Protein AF-A0A938B886-F1 (afdb_monomer_lite)

pLDDT: mean 81.9, std 11.67, range [47.84, 97.0]

Radius of gyration: 69.61 Å; chains: 1; bounding box: 118×37×190 Å

Foldseek 3Di:
DVVVVVVVVVVVVVVVVVLVVVLVVVPVPDDPVVSVCCVVPVVVVVVVCVVPDDDPVNVVVVVVVVVVVVVVVVPDDDPVNVVPDDDPVNVVVVVVVPPPVPDQDPVNVVPDDDPVNCVPDDDPVNCVPDDDPVNVVVVVVVVVVVVVVVVVVVCCVVPVVVVVVVVCCVVPPD

Secondary structure (DSSP, 8-state):
-HHHHHHHHHHHHHHHHHHHHHHHHHTTTS-HHHHHHHHHHHHHHHHHHHHHSPPHHHHHHHHHHHHHHHHHHHTSPPHHHHHTSPPHHHHHHHHHHS-GGGSPPHHHHHTSPPHHHHTTPPPTTTTTTPPPHHHHHHHHHHHHHHHHHHHHHHHIIIIIHHHHHHHHHHHH--

Sequence (174 aa):
MEKERLLSTEYREAIADIVEKILAEKAKQEPIDYIDWYRNTLPGRIIMIEENMVTKDDIAVIKNEIEVIKYRLQGMATKDDIKNMATKDDIENIVAKYNLENMATKDDIRNMATKDDIRNMATKDDIKNMATKDDIEFLKDSINSLKYWLSFAVAIIFFGLPFVIGLVMKLFGK

Structure (mmCIF, N/CA/C/O backbone):
data_AF-A0A938B886-F1
#
_entry.id   AF-A0A938B886-F1
#
loop_
_atom_site.group_PDB
_atom_site.id
_atom_site.type_symbol
_atom_site.label_atom_id
_atom_site.label_alt_id
_atom_site.label_comp_id
_atom_site.label_asym_id
_atom_site.label_entity_id
_atom_site.label_seq_id
_atom_site.pdbx_PDB_ins_code
_atom_site.Cartn_x
_atom_site.Cartn_y
_atom_site.Cartn_z
_atom_site.occupancy
_atom_site.B_iso_or_equiv
_atom_site.auth_seq_id
_atom_site.auth_comp_id
_atom_site.auth_asym_id
_atom_site.auth_atom_id
_atom_site.pdbx_PDB_model_num
ATOM 1 N N . MET A 1 1 ? -38.358 -22.521 41.107 1.00 52.38 1 MET A N 1
ATOM 2 C CA . MET A 1 1 ? -39.457 -21.535 41.163 1.00 52.38 1 MET A CA 1
ATOM 3 C C . MET A 1 1 ? -40.363 -21.748 42.375 1.00 52.38 1 MET A C 1
ATOM 5 O O . MET A 1 1 ? -40.349 -20.883 43.234 1.00 52.38 1 MET A O 1
ATOM 9 N N . GLU A 1 2 ? -41.062 -22.884 42.533 1.00 51.47 2 GLU A N 1
ATOM 10 C CA . GLU A 1 2 ? -41.964 -23.130 43.690 1.00 51.47 2 GLU A CA 1
ATOM 11 C C . GLU A 1 2 ? -41.269 -22.997 45.065 1.00 51.47 2 GLU A C 1
ATOM 13 O O . GLU A 1 2 ? -41.735 -22.270 45.936 1.00 51.47 2 GLU A O 1
ATOM 18 N N . LYS A 1 3 ? -40.104 -23.648 45.244 1.00 51.41 3 LYS A N 1
ATOM 19 C CA . LYS A 1 3 ? -39.358 -23.659 46.520 1.00 51.41 3 LYS A CA 1
ATOM 20 C C . LYS A 1 3 ? -38.798 -22.293 46.929 1.00 51.41 3 LYS A C 1
ATOM 22 O O . LYS A 1 3 ? -38.830 -21.965 48.105 1.00 51.41 3 LYS A O 1
ATOM 27 N N . GLU A 1 4 ? -38.302 -21.494 45.984 1.00 47.84 4 GLU A N 1
ATOM 28 C CA . GLU A 1 4 ? -37.795 -20.140 46.278 1.00 47.84 4 GLU A CA 1
ATOM 29 C C . GLU A 1 4 ? -38.928 -19.168 46.616 1.00 47.84 4 GLU A C 1
ATOM 31 O O . GLU A 1 4 ? -38.759 -18.286 47.456 1.00 47.84 4 GLU A O 1
ATOM 36 N N . ARG A 1 5 ? -40.105 -19.369 46.011 1.00 53.28 5 ARG A N 1
ATOM 37 C CA . ARG A 1 5 ? -41.305 -18.585 46.300 1.00 53.28 5 ARG A CA 1
ATOM 38 C C . ARG A 1 5 ? -41.850 -18.906 47.696 1.00 53.28 5 ARG A C 1
ATOM 40 O O . ARG A 1 5 ? -42.103 -17.973 48.449 1.00 53.28 5 ARG A O 1
ATOM 47 N N . LEU A 1 6 ? -41.901 -20.189 48.070 1.00 52.75 6 LEU A N 1
ATOM 48 C CA . LEU A 1 6 ? -42.261 -20.655 49.420 1.00 52.75 6 LEU A CA 1
ATOM 49 C C . LEU A 1 6 ? -41.314 -20.110 50.500 1.00 52.75 6 LEU A C 1
ATOM 51 O O . LEU A 1 6 ? -41.786 -19.565 51.490 1.00 52.75 6 LEU A O 1
ATOM 55 N N . LEU A 1 7 ? -39.996 -20.149 50.262 1.00 55.91 7 LEU A N 1
ATOM 56 C CA . LEU A 1 7 ? -38.993 -19.556 51.158 1.00 55.91 7 LEU A CA 1
ATOM 57 C C . LEU A 1 7 ? -39.195 -18.045 51.341 1.00 55.91 7 LEU A C 1
ATOM 59 O O . LEU A 1 7 ? -38.989 -17.533 52.434 1.00 55.91 7 LEU A O 1
ATOM 63 N N . SER A 1 8 ? -39.618 -17.320 50.299 1.00 64.12 8 SER A N 1
ATOM 64 C CA . SER A 1 8 ? -39.919 -15.887 50.418 1.00 64.12 8 SER A CA 1
ATOM 65 C C . SER A 1 8 ? -41.189 -15.614 51.229 1.00 64.12 8 SER A C 1
ATOM 67 O O . SER A 1 8 ? -41.238 -14.630 51.963 1.00 64.12 8 SER A O 1
ATOM 69 N N . THR A 1 9 ? -42.198 -16.483 51.125 1.00 71.06 9 THR A N 1
ATOM 70 C CA . THR A 1 9 ? -43.460 -16.362 51.864 1.00 71.06 9 THR A CA 1
ATOM 71 C C . THR A 1 9 ? -43.262 -16.712 53.334 1.00 71.06 9 THR A C 1
ATOM 73 O O . THR A 1 9 ? -43.628 -15.909 54.182 1.00 71.06 9 THR A O 1
ATOM 76 N N . GLU A 1 10 ? -42.577 -17.818 53.638 1.00 75.31 10 GLU A N 1
ATOM 77 C CA . GLU A 1 10 ? -42.198 -18.177 55.012 1.00 75.31 10 GLU A CA 1
ATOM 78 C C . GLU A 1 10 ? -41.336 -17.088 55.660 1.00 75.31 10 GLU A C 1
ATOM 80 O O . GLU A 1 10 ? -41.533 -16.752 56.823 1.00 75.31 10 GLU A O 1
ATOM 85 N N . TYR A 1 11 ? -40.402 -16.484 54.915 1.00 74.44 11 TYR A N 1
ATOM 86 C CA . TYR A 1 11 ? -39.563 -15.411 55.452 1.00 74.44 11 TYR A CA 1
ATOM 87 C C . TYR A 1 11 ? -40.359 -14.121 55.702 1.00 74.44 11 TYR A C 1
ATOM 89 O O . TYR A 1 11 ? -40.135 -13.444 56.704 1.00 74.44 11 TYR A O 1
ATOM 97 N N . ARG A 1 12 ? -41.321 -13.792 54.829 1.00 74.00 12 ARG A N 1
ATOM 98 C CA . ARG A 1 12 ? -42.252 -12.667 55.027 1.00 74.00 12 ARG A CA 1
ATOM 99 C C . ARG A 1 12 ? -43.152 -12.890 56.243 1.00 74.00 12 ARG A C 1
ATOM 101 O O . ARG A 1 12 ? -43.305 -11.974 57.047 1.00 74.00 12 ARG A O 1
ATOM 108 N N . GLU A 1 13 ? -43.695 -14.094 56.407 1.00 82.62 13 GLU A N 1
ATOM 109 C CA . GLU A 1 13 ? -44.513 -14.465 57.567 1.00 82.62 13 GLU A CA 1
ATOM 110 C C . GLU A 1 13 ? -43.694 -14.459 58.864 1.00 82.62 13 GLU A C 1
ATOM 112 O O . GLU A 1 13 ? -44.140 -13.910 59.868 1.00 82.62 13 GLU A O 1
ATOM 117 N N . ALA A 1 14 ? -42.457 -14.964 58.832 1.00 80.06 14 ALA A N 1
ATOM 118 C CA . ALA A 1 14 ? -41.548 -14.924 59.974 1.00 80.06 14 ALA A CA 1
ATOM 119 C C . ALA A 1 14 ? -41.185 -13.487 60.381 1.00 80.06 14 ALA A C 1
ATOM 121 O O . ALA A 1 14 ? -41.139 -13.176 61.570 1.00 80.06 14 ALA A O 1
ATOM 122 N N . ILE A 1 15 ? -40.959 -12.586 59.418 1.00 77.50 15 ILE A N 1
ATOM 123 C CA . ILE A 1 15 ? -40.739 -11.161 59.708 1.00 77.50 15 ILE A CA 1
ATOM 124 C C . ILE A 1 15 ? -41.998 -10.537 60.314 1.00 77.50 15 ILE A C 1
ATOM 126 O O . ILE A 1 15 ? -41.880 -9.801 61.290 1.00 77.50 15 ILE A O 1
ATOM 130 N N . ALA A 1 16 ? -43.183 -10.826 59.773 1.00 79.00 16 ALA A N 1
ATOM 131 C CA . ALA A 1 16 ? -44.440 -10.299 60.300 1.00 79.00 16 ALA A CA 1
ATOM 132 C C . ALA A 1 16 ? -44.679 -10.739 61.756 1.00 79.00 16 ALA A C 1
ATOM 134 O O . ALA A 1 16 ? -44.997 -9.899 62.596 1.00 79.00 16 ALA A O 1
ATOM 135 N N . ASP A 1 17 ? -44.428 -12.012 62.076 1.00 86.44 17 ASP A N 1
ATOM 136 C CA . ASP A 1 17 ? -44.529 -12.561 63.436 1.00 86.44 17 ASP A CA 1
ATOM 137 C C . ASP A 1 17 ? -43.485 -11.953 64.394 1.00 86.44 17 ASP A C 1
ATOM 139 O O . ASP A 1 17 ? -43.801 -11.581 65.525 1.00 86.44 17 ASP A O 1
ATOM 143 N N . ILE A 1 18 ? -42.237 -11.773 63.942 1.00 82.00 18 ILE A N 1
ATOM 144 C CA . ILE A 1 18 ? -41.192 -11.095 64.729 1.00 82.00 18 ILE A CA 1
ATOM 145 C C . ILE A 1 18 ? -41.573 -9.634 64.992 1.00 82.00 18 ILE A C 1
ATOM 147 O O . ILE A 1 18 ? -41.417 -9.153 66.116 1.00 82.00 18 ILE A O 1
ATOM 151 N N . VAL A 1 19 ? -42.086 -8.925 63.983 1.00 80.75 19 VAL A N 1
ATOM 152 C CA . VAL A 1 19 ? -42.552 -7.541 64.125 1.00 80.75 19 VAL A CA 1
ATOM 153 C C . VAL A 1 19 ? -43.716 -7.481 65.109 1.00 80.75 19 VAL A C 1
ATOM 155 O O . VAL A 1 19 ? -43.656 -6.674 66.032 1.00 80.75 19 VAL A O 1
ATOM 158 N N . GLU A 1 20 ? -44.720 -8.355 65.003 1.00 83.38 20 GLU A N 1
ATOM 159 C CA . GLU A 1 20 ? -45.821 -8.411 65.973 1.00 83.38 20 GLU A CA 1
ATOM 160 C C . GLU A 1 20 ? -45.328 -8.652 67.401 1.00 83.38 20 GLU A C 1
ATOM 162 O O . GLU A 1 20 ? -45.738 -7.938 68.318 1.00 83.38 20 GLU A O 1
ATOM 167 N N . LYS A 1 21 ? -44.408 -9.600 67.605 1.00 82.56 21 LYS A N 1
ATOM 168 C CA . LYS A 1 21 ? -43.837 -9.890 68.929 1.00 82.56 21 LYS A CA 1
ATOM 169 C C . LYS A 1 21 ? -43.051 -8.710 69.492 1.00 82.56 21 LYS A C 1
ATOM 171 O O . LYS A 1 21 ? -43.211 -8.382 70.665 1.00 82.56 21 LYS A O 1
ATOM 176 N N . ILE A 1 22 ? -42.243 -8.039 68.671 1.00 78.50 22 ILE A N 1
ATOM 177 C CA . ILE A 1 22 ? -41.499 -6.838 69.080 1.00 78.50 22 ILE A CA 1
ATOM 178 C C . ILE A 1 22 ? -42.466 -5.704 69.438 1.00 78.50 22 ILE A C 1
ATOM 180 O O . ILE A 1 22 ? -42.265 -5.026 70.446 1.00 78.50 22 ILE A O 1
ATOM 184 N N . LEU A 1 23 ? -43.531 -5.512 68.655 1.00 73.44 23 LEU A N 1
ATOM 185 C CA . LEU A 1 23 ? -44.560 -4.509 68.932 1.00 73.44 23 LEU A CA 1
ATOM 186 C C . LEU A 1 23 ? -45.328 -4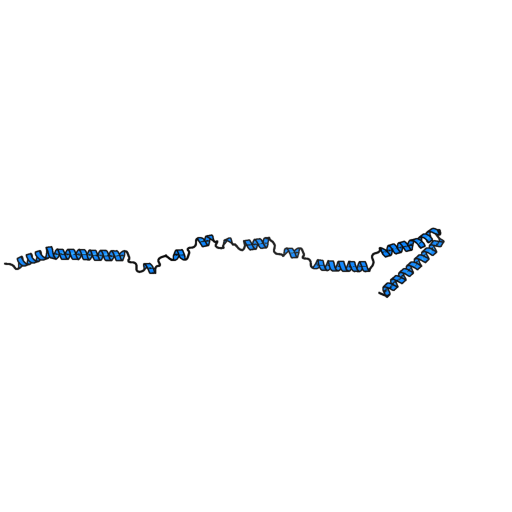.822 70.221 1.00 73.44 23 LEU A C 1
ATOM 188 O O . LEU A 1 23 ? -45.552 -3.922 71.027 1.00 73.44 23 LEU A O 1
ATOM 192 N N . ALA A 1 24 ? -45.678 -6.087 70.459 1.00 75.06 24 ALA A N 1
ATOM 193 C CA . ALA A 1 24 ? -46.363 -6.525 71.673 1.00 75.06 24 ALA A CA 1
ATOM 194 C C . ALA A 1 24 ? -45.490 -6.382 72.932 1.00 75.06 24 ALA A C 1
ATOM 196 O O . ALA A 1 24 ? -45.996 -6.039 74.002 1.00 75.06 24 ALA A O 1
ATOM 197 N N . GLU A 1 25 ? -44.181 -6.617 72.822 1.00 76.38 25 GLU A N 1
ATOM 198 C CA . GLU A 1 25 ? -43.243 -6.472 73.939 1.00 76.38 25 GLU A CA 1
ATOM 199 C C . GLU A 1 25 ? -42.959 -4.995 74.247 1.00 76.38 25 GLU A C 1
ATOM 201 O O . GLU A 1 25 ? -43.004 -4.583 75.409 1.00 76.38 25 GLU A O 1
ATOM 206 N N . LYS A 1 26 ? -42.784 -4.158 73.213 1.00 66.81 26 LYS A N 1
ATOM 207 C CA . LYS A 1 26 ? -42.649 -2.703 73.380 1.00 66.81 26 LYS A CA 1
ATOM 208 C C . LYS A 1 26 ? -43.908 -2.046 73.959 1.00 66.81 26 LYS A C 1
ATOM 210 O O . LYS A 1 26 ? -43.782 -1.042 74.657 1.00 66.81 26 LYS A O 1
ATOM 215 N N . ALA A 1 27 ? -45.097 -2.635 73.769 1.00 65.62 27 ALA A N 1
ATOM 216 C CA . ALA A 1 27 ? -46.379 -2.130 74.308 1.00 65.62 27 ALA A CA 1
ATOM 217 C C . ALA A 1 27 ? -46.479 -2.140 75.814 1.00 65.62 27 ALA A C 1
ATOM 219 O O . ALA A 1 27 ? -47.307 -1.437 76.386 1.00 65.62 27 ALA A O 1
ATOM 220 N N . LYS A 1 28 ? -45.602 -2.903 76.455 1.00 70.50 28 LYS A N 1
ATOM 221 C CA . LYS A 1 28 ? -45.506 -2.980 77.904 1.00 70.50 28 LYS A CA 1
ATOM 222 C C . LYS A 1 28 ? -44.552 -1.924 78.481 1.00 70.50 28 LYS A C 1
ATOM 224 O O . LYS A 1 28 ? -44.571 -1.722 79.690 1.00 70.50 28 LYS A O 1
ATOM 229 N N . GLN A 1 29 ? -43.712 -1.284 77.657 1.00 63.22 29 GLN A N 1
ATOM 230 C CA . GLN A 1 29 ? -42.617 -0.398 78.092 1.00 63.22 29 GLN A CA 1
ATOM 231 C C . GLN A 1 29 ? -42.724 1.051 77.594 1.00 63.22 29 GLN A C 1
ATOM 233 O O . GLN A 1 29 ? -42.173 1.941 78.237 1.00 63.22 29 GLN A O 1
ATOM 238 N N . GLU A 1 30 ? -43.420 1.309 76.487 1.00 58.69 30 GLU A N 1
ATOM 239 C CA . GLU A 1 30 ? -43.495 2.631 75.851 1.00 58.69 30 GLU A CA 1
ATOM 240 C C . GLU A 1 30 ? -44.966 3.095 75.691 1.00 58.69 30 GLU A C 1
ATOM 242 O O . GLU A 1 30 ? -45.865 2.255 75.607 1.00 58.69 30 GLU A O 1
ATOM 247 N N . PRO A 1 31 ? -45.259 4.413 75.687 1.00 61.84 31 PRO A N 1
ATOM 248 C CA . PRO A 1 31 ? -46.625 4.934 75.561 1.00 61.84 31 PRO A CA 1
ATOM 249 C C . PRO A 1 31 ? -47.320 4.454 74.274 1.00 61.84 31 PRO A C 1
ATOM 251 O O . PRO A 1 31 ? -46.696 4.387 73.216 1.00 61.84 31 PRO A O 1
ATOM 254 N N . ILE A 1 32 ? -48.626 4.159 74.375 1.00 59.94 32 ILE A N 1
ATOM 255 C CA . ILE A 1 32 ? -49.484 3.532 73.340 1.00 59.94 32 ILE A CA 1
ATOM 256 C C . ILE A 1 32 ? -49.297 4.144 71.933 1.00 59.94 32 ILE A C 1
ATOM 258 O O . ILE A 1 32 ? -49.255 3.405 70.948 1.00 59.94 32 ILE A O 1
ATOM 262 N N . ASP A 1 33 ? -49.083 5.461 71.839 1.00 67.88 33 ASP A N 1
ATOM 263 C CA . ASP A 1 33 ? -48.856 6.189 70.579 1.00 67.88 33 ASP A CA 1
ATOM 264 C C . ASP A 1 33 ? -47.664 5.675 69.753 1.00 67.88 33 ASP A C 1
ATOM 266 O O . ASP A 1 33 ? -47.707 5.675 68.522 1.00 67.88 33 ASP A O 1
ATOM 270 N N . TYR A 1 34 ? -46.588 5.211 70.396 1.00 65.25 34 TYR A N 1
ATOM 271 C CA . TYR A 1 34 ? -45.378 4.793 69.681 1.00 65.25 34 TYR A CA 1
ATOM 272 C C . TYR A 1 34 ? -45.587 3.483 68.906 1.00 65.25 34 TYR A C 1
ATOM 274 O O . TYR A 1 34 ? -44.949 3.230 67.885 1.00 65.25 34 TYR A O 1
ATOM 282 N N . ILE A 1 35 ? -46.529 2.656 69.349 1.00 70.19 35 ILE A N 1
ATOM 283 C CA . ILE A 1 35 ? -46.771 1.319 68.792 1.00 70.19 35 ILE A CA 1
ATOM 284 C C . ILE A 1 35 ? -47.830 1.352 67.724 1.00 70.19 35 ILE A C 1
ATOM 286 O O . ILE A 1 35 ? -47.677 0.670 66.712 1.00 70.19 35 ILE A O 1
ATOM 290 N N . ASP A 1 36 ? -48.836 2.202 67.897 1.00 77.75 36 ASP A N 1
ATOM 291 C CA . ASP A 1 36 ? -49.730 2.542 66.802 1.00 77.75 36 ASP A CA 1
ATOM 292 C C . ASP A 1 36 ? -48.966 3.232 65.665 1.00 77.75 36 ASP A C 1
ATOM 294 O O . ASP A 1 36 ? -49.228 2.934 64.500 1.00 77.75 36 ASP A O 1
ATOM 298 N N . TRP A 1 37 ? -47.941 4.047 65.957 1.00 80.00 37 TRP A N 1
ATOM 299 C CA . TRP A 1 37 ? -47.069 4.583 64.909 1.00 80.00 37 TRP A CA 1
ATOM 300 C C . TRP A 1 37 ? -46.361 3.477 64.122 1.00 80.00 37 TRP A C 1
ATOM 302 O O . TRP A 1 37 ? -46.431 3.473 62.892 1.00 80.00 37 TRP A O 1
ATOM 312 N N . TYR A 1 38 ? -45.717 2.514 64.786 1.00 77.12 38 TYR A N 1
ATOM 313 C CA . TYR A 1 38 ? -45.055 1.416 64.079 1.00 77.12 38 TYR A CA 1
ATOM 314 C C . TYR A 1 38 ? -46.044 0.519 63.327 1.00 77.12 38 TYR A C 1
ATOM 316 O O . TYR A 1 38 ? -45.787 0.191 62.170 1.00 77.12 38 TYR A O 1
ATOM 324 N N . ARG A 1 39 ? -47.177 0.163 63.944 1.00 79.31 39 ARG A N 1
ATOM 325 C CA . ARG A 1 39 ? -48.226 -0.665 63.331 1.00 79.31 39 ARG A CA 1
ATOM 326 C C . ARG A 1 39 ? -48.780 -0.025 62.057 1.00 79.31 39 ARG A C 1
ATOM 328 O O . ARG A 1 39 ? -48.979 -0.724 61.069 1.00 79.31 39 ARG A O 1
ATOM 335 N N . ASN A 1 40 ? -48.974 1.293 62.060 1.00 82.88 40 ASN A N 1
ATOM 336 C CA . ASN A 1 40 ? -49.595 2.007 60.943 1.00 82.88 40 ASN A CA 1
ATOM 337 C C . ASN A 1 40 ? -48.578 2.534 59.912 1.00 82.88 40 ASN A C 1
ATOM 339 O O . ASN A 1 40 ? -48.915 2.677 58.740 1.00 82.88 40 ASN A O 1
ATOM 343 N N . THR A 1 41 ? -47.330 2.804 60.314 1.00 84.38 41 THR A N 1
ATOM 344 C CA . THR A 1 41 ? -46.325 3.469 59.458 1.00 84.38 41 THR A CA 1
ATOM 345 C C . THR A 1 41 ? -45.290 2.506 58.873 1.00 84.38 41 THR A C 1
ATOM 347 O O . THR A 1 41 ? -44.865 2.697 57.732 1.00 84.38 41 THR A O 1
ATOM 350 N N . LEU A 1 42 ? -44.861 1.466 59.606 1.00 81.81 42 LEU A N 1
ATOM 351 C CA . LEU A 1 42 ? -43.856 0.517 59.096 1.00 81.81 42 LEU A CA 1
ATOM 352 C C . LEU A 1 42 ? -44.292 -0.205 57.820 1.00 81.81 42 LEU A C 1
ATOM 354 O O . LEU A 1 42 ? -43.462 -0.273 56.915 1.00 81.81 42 LEU A O 1
ATOM 358 N N . PRO A 1 43 ? -45.537 -0.708 57.690 1.00 85.81 43 PRO A N 1
ATOM 359 C CA . PRO A 1 43 ? -45.937 -1.434 56.488 1.00 85.81 43 PRO A CA 1
ATOM 360 C C . PRO A 1 43 ? -45.796 -0.576 55.228 1.00 85.81 43 PRO A C 1
ATOM 362 O O . PRO A 1 43 ? -45.238 -1.031 54.235 1.00 85.81 43 PRO A O 1
ATOM 365 N N . GLY A 1 44 ? -46.191 0.701 55.296 1.00 86.56 44 GLY A N 1
ATOM 366 C CA . GLY A 1 44 ? -46.030 1.641 54.184 1.00 86.56 44 GLY A CA 1
ATOM 367 C C . GLY A 1 44 ? -44.564 1.914 53.837 1.00 86.56 44 GLY A C 1
ATOM 368 O O . GLY A 1 44 ? -44.209 1.987 52.663 1.00 86.56 44 GLY A O 1
ATOM 369 N N . ARG A 1 45 ? -43.679 2.008 54.841 1.00 88.62 45 ARG A N 1
ATOM 370 C CA . ARG A 1 45 ? -42.231 2.163 54.604 1.00 88.62 45 ARG A CA 1
ATOM 371 C C . ARG A 1 45 ? -41.601 0.897 54.021 1.00 88.62 45 ARG A C 1
ATOM 373 O O . ARG A 1 45 ? -40.715 1.021 53.186 1.00 88.62 45 ARG A O 1
ATOM 380 N N . ILE A 1 46 ? -42.054 -0.289 54.430 1.00 85.94 46 ILE A N 1
ATOM 381 C CA . ILE A 1 46 ? -41.592 -1.572 53.884 1.00 85.94 46 ILE A CA 1
ATOM 382 C C . ILE A 1 46 ? -42.031 -1.713 52.427 1.00 85.94 46 ILE A C 1
ATOM 384 O O . ILE A 1 46 ? -41.194 -2.029 51.594 1.00 85.94 46 ILE A O 1
ATOM 388 N N . ILE A 1 47 ? -43.287 -1.393 52.099 1.00 88.44 47 ILE A N 1
ATOM 389 C CA . ILE A 1 47 ? -43.783 -1.404 50.713 1.00 88.44 47 ILE A CA 1
ATOM 390 C C . ILE A 1 47 ? -42.969 -0.442 49.845 1.00 88.44 47 ILE A C 1
ATOM 392 O O . ILE A 1 47 ? -42.458 -0.850 48.809 1.00 88.44 47 ILE A O 1
ATOM 396 N N . MET A 1 48 ? -42.742 0.795 50.306 1.00 89.44 48 MET A N 1
ATOM 397 C CA . MET A 1 48 ? -41.892 1.741 49.572 1.00 89.44 48 MET A CA 1
ATOM 398 C C . MET A 1 48 ? -40.461 1.225 49.371 1.00 89.44 48 MET A C 1
ATOM 400 O O . MET A 1 48 ? -39.833 1.551 48.368 1.00 89.44 48 MET A O 1
ATOM 404 N N . ILE A 1 49 ? -39.916 0.446 50.307 1.00 89.06 49 ILE A N 1
ATOM 405 C CA . ILE A 1 49 ? -38.597 -0.173 50.142 1.00 89.06 49 ILE A CA 1
ATOM 406 C C . ILE A 1 49 ? -38.668 -1.326 49.136 1.00 89.06 49 ILE A C 1
ATOM 408 O O . ILE A 1 49 ? -37.817 -1.386 48.257 1.00 89.06 49 ILE A O 1
ATOM 412 N N . GLU A 1 50 ? -39.671 -2.203 49.226 1.00 87.81 50 GLU A N 1
ATOM 413 C CA . GLU A 1 50 ? -39.862 -3.331 48.303 1.00 87.81 50 GLU A CA 1
ATOM 414 C C . GLU A 1 50 ? -40.077 -2.868 46.854 1.00 87.81 50 GLU A C 1
ATOM 416 O O . GLU A 1 50 ? -39.554 -3.490 45.935 1.00 87.81 50 GLU A O 1
ATOM 421 N N . GLU A 1 51 ? -40.790 -1.760 46.645 1.00 90.12 51 GLU A N 1
ATOM 422 C CA . GLU A 1 51 ? -41.057 -1.197 45.315 1.00 90.12 51 GLU A CA 1
ATOM 423 C C . GLU A 1 51 ? -39.835 -0.513 44.685 1.00 90.12 51 GLU A C 1
ATOM 425 O O . GLU A 1 51 ? -39.732 -0.450 43.463 1.00 90.12 51 GLU A O 1
ATOM 430 N N . ASN A 1 52 ? -38.908 0.001 45.500 1.00 91.12 52 ASN A N 1
ATOM 431 C CA . ASN A 1 52 ? -37.748 0.763 45.021 1.00 91.12 52 ASN A CA 1
ATOM 432 C C . ASN A 1 52 ? -36.419 0.005 45.132 1.00 91.12 52 ASN A C 1
ATOM 434 O O . ASN A 1 52 ? -35.382 0.505 44.688 1.00 91.12 52 ASN A O 1
ATOM 438 N N . MET A 1 53 ? -36.407 -1.174 45.755 1.00 89.31 53 MET A N 1
ATOM 439 C CA . MET A 1 53 ? -35.198 -1.979 45.862 1.00 89.31 53 MET A CA 1
ATOM 440 C C . MET A 1 53 ? -34.910 -2.722 44.560 1.00 89.31 53 MET A C 1
ATOM 442 O O . MET A 1 53 ? -35.799 -3.247 43.898 1.00 89.31 53 MET A O 1
ATOM 446 N N . VAL A 1 54 ? -33.625 -2.827 44.231 1.00 92.50 54 VAL A N 1
ATOM 447 C CA . VAL A 1 54 ? -33.155 -3.663 43.125 1.00 92.50 54 VAL A CA 1
ATOM 448 C C . VAL A 1 54 ? -33.353 -5.133 43.489 1.00 92.50 54 VAL A C 1
ATOM 450 O O . VAL A 1 54 ? -32.967 -5.576 44.578 1.00 92.50 54 VAL A O 1
ATOM 453 N N . THR A 1 55 ? -33.931 -5.904 42.573 1.00 92.00 55 THR A N 1
ATOM 454 C CA . THR A 1 55 ? -34.182 -7.331 42.772 1.00 92.00 55 THR A CA 1
ATOM 455 C C . THR A 1 55 ? -32.975 -8.181 42.371 1.00 92.00 55 THR A C 1
ATOM 457 O O . THR A 1 55 ? -32.026 -7.736 41.721 1.00 92.00 55 THR A O 1
ATOM 460 N N . LYS A 1 56 ? -33.001 -9.463 42.749 1.00 90.94 56 LYS A N 1
ATOM 461 C CA . LYS A 1 56 ? -31.990 -10.427 42.293 1.00 90.94 56 LYS A CA 1
ATOM 462 C C . LYS A 1 56 ? -32.016 -10.612 40.771 1.00 90.94 56 LYS A C 1
ATOM 464 O O . LYS A 1 56 ? -30.956 -10.844 40.191 1.00 90.94 56 LYS A O 1
ATOM 469 N N . ASP A 1 57 ? -33.186 -10.478 40.153 1.00 91.25 57 ASP A N 1
ATOM 470 C CA . ASP A 1 57 ? -33.366 -10.636 38.710 1.00 91.25 57 ASP A CA 1
ATOM 471 C C . ASP A 1 57 ? -32.749 -9.456 37.951 1.00 91.25 57 ASP A C 1
ATOM 473 O O . ASP A 1 57 ? -32.006 -9.670 36.994 1.00 91.25 57 ASP A O 1
ATOM 477 N N . ASP A 1 58 ? -32.929 -8.227 38.447 1.00 92.75 58 ASP A N 1
ATOM 478 C CA . ASP A 1 58 ? -32.274 -7.033 37.891 1.00 92.75 58 ASP A CA 1
ATOM 479 C C . ASP A 1 58 ? -30.744 -7.179 37.909 1.00 92.75 58 ASP A C 1
ATOM 481 O O . ASP A 1 58 ? -30.054 -6.913 36.923 1.00 92.75 58 ASP A O 1
ATOM 485 N N . ILE A 1 59 ? -30.196 -7.686 39.019 1.00 95.31 59 ILE A N 1
ATOM 486 C CA . ILE A 1 59 ? -28.758 -7.959 39.148 1.00 95.31 59 ILE A CA 1
ATOM 487 C C . ILE A 1 59 ? -28.312 -9.051 38.164 1.00 95.31 59 ILE A C 1
ATOM 489 O O . ILE A 1 59 ? -27.202 -8.976 37.631 1.00 95.31 59 ILE A O 1
ATOM 493 N N . ALA A 1 60 ? -29.135 -10.075 37.925 1.00 95.50 60 ALA A N 1
ATOM 494 C CA . ALA A 1 60 ? -28.823 -11.141 36.976 1.00 95.50 60 ALA A CA 1
ATOM 495 C C . ALA A 1 60 ? -28.769 -10.621 35.530 1.00 95.50 60 ALA A C 1
ATOM 497 O O . ALA A 1 60 ? -27.835 -10.964 34.800 1.00 95.50 60 ALA A O 1
ATOM 498 N N . VAL A 1 61 ? -29.704 -9.746 35.144 1.00 96.50 61 VAL A N 1
ATOM 499 C CA . VAL A 1 61 ? -29.703 -9.076 33.833 1.00 96.50 61 VAL A CA 1
ATOM 500 C C . VAL A 1 61 ? -28.435 -8.243 33.657 1.00 96.50 61 VAL A C 1
ATOM 502 O O . VAL A 1 61 ? -27.708 -8.444 32.685 1.00 96.50 61 VAL A O 1
ATOM 505 N N . ILE A 1 62 ? -28.099 -7.397 34.636 1.00 96.25 62 ILE A N 1
ATOM 506 C CA . ILE A 1 62 ? -26.897 -6.549 34.587 1.00 96.25 62 ILE A CA 1
ATOM 507 C C . ILE A 1 62 ? -25.623 -7.394 34.447 1.00 96.25 62 ILE A C 1
ATOM 509 O O . ILE A 1 62 ? -24.736 -7.065 33.660 1.00 96.25 62 ILE A O 1
ATOM 513 N N . LYS A 1 63 ? -25.514 -8.508 35.182 1.00 96.56 63 LYS A N 1
ATOM 514 C CA . LYS A 1 63 ? -24.361 -9.416 35.067 1.00 96.56 63 LYS A CA 1
ATOM 515 C C . LYS A 1 63 ? -24.222 -9.996 33.662 1.00 96.56 63 LYS A C 1
ATOM 517 O O . LYS A 1 63 ? -23.111 -10.022 33.137 1.00 96.56 63 LYS A O 1
ATOM 522 N N . ASN A 1 64 ? -25.329 -10.426 33.062 1.00 95.69 64 ASN A N 1
ATOM 523 C CA . ASN A 1 64 ? -25.328 -10.960 31.705 1.00 95.69 64 ASN A CA 1
ATOM 524 C C . ASN A 1 64 ? -24.924 -9.884 30.682 1.00 95.69 64 ASN A C 1
ATOM 526 O O . ASN A 1 64 ? -24.075 -10.122 29.827 1.00 95.69 64 ASN A O 1
ATOM 530 N N . GLU A 1 65 ? -25.450 -8.663 30.806 1.00 96.56 65 GLU A N 1
ATOM 531 C CA . GLU A 1 65 ? -25.058 -7.543 29.942 1.00 96.56 65 GLU A CA 1
ATOM 532 C C . GLU A 1 65 ? -23.565 -7.207 30.061 1.00 96.56 65 GLU A C 1
ATOM 534 O O . GLU A 1 65 ? -22.892 -7.015 29.045 1.00 96.56 65 GLU A O 1
ATOM 539 N N . ILE A 1 66 ? -23.017 -7.205 31.281 1.00 97.00 66 ILE A N 1
ATOM 540 C CA . ILE A 1 66 ? -21.579 -7.022 31.525 1.00 97.00 66 ILE A CA 1
ATOM 541 C C . ILE A 1 66 ? -20.762 -8.121 30.835 1.00 97.00 66 ILE A C 1
ATOM 543 O O . ILE A 1 66 ? -19.720 -7.836 30.242 1.00 97.00 66 ILE A O 1
ATOM 547 N N . GLU A 1 67 ? -21.220 -9.369 30.886 1.00 95.94 67 GLU A N 1
ATOM 548 C CA . GLU A 1 67 ? -20.538 -10.496 30.251 1.00 95.94 67 GLU A CA 1
ATOM 549 C C . GLU A 1 67 ? -20.561 -10.389 28.719 1.00 95.94 67 GLU A C 1
ATOM 551 O O . GLU A 1 67 ? -19.523 -10.547 28.070 1.00 95.94 67 GLU A O 1
ATOM 556 N N . VAL A 1 68 ? -21.697 -9.990 28.140 1.00 94.69 68 VAL A N 1
ATOM 557 C CA . VAL A 1 68 ? -21.816 -9.690 26.705 1.00 94.69 68 VAL A CA 1
ATOM 558 C C . VAL A 1 68 ? -20.890 -8.541 26.294 1.00 94.69 68 VAL A C 1
ATOM 560 O O . VAL A 1 68 ? -20.217 -8.632 25.265 1.00 94.69 68 VAL A O 1
ATOM 563 N N . ILE A 1 69 ? -20.812 -7.464 27.082 1.00 95.88 69 ILE A N 1
ATOM 564 C CA . ILE A 1 69 ? -19.896 -6.342 26.821 1.00 95.88 69 ILE A CA 1
ATOM 565 C C . ILE A 1 69 ? -18.446 -6.823 26.861 1.00 95.88 69 ILE A C 1
ATOM 567 O O . ILE A 1 69 ? -17.671 -6.514 25.957 1.00 95.88 69 ILE A O 1
ATOM 571 N N . LYS A 1 70 ? -18.081 -7.626 27.864 1.00 95.12 70 LYS A N 1
ATOM 572 C CA . LYS A 1 70 ? -16.735 -8.191 27.993 1.00 95.12 70 LYS A CA 1
ATOM 573 C C . LYS A 1 70 ? -16.361 -9.035 26.775 1.00 95.12 70 LYS A C 1
ATOM 575 O O . LYS A 1 70 ? -15.254 -8.890 26.265 1.00 95.12 70 LYS A O 1
ATOM 580 N N . TYR A 1 71 ? -17.287 -9.855 26.279 1.00 93.00 71 TYR A N 1
ATOM 581 C CA . TYR A 1 71 ? -17.088 -10.636 25.060 1.00 93.00 71 TYR A CA 1
ATOM 582 C C . TYR A 1 71 ? -16.894 -9.743 23.825 1.00 93.00 71 TYR A C 1
ATOM 584 O O . TYR A 1 71 ? -15.963 -9.945 23.051 1.00 93.00 71 TYR A O 1
ATOM 592 N N . ARG A 1 72 ? -17.714 -8.695 23.661 1.00 93.00 72 ARG A N 1
ATOM 593 C CA . ARG A 1 72 ? -17.576 -7.737 22.547 1.00 93.00 72 ARG A CA 1
ATOM 594 C C . ARG A 1 72 ? -16.235 -7.003 22.566 1.00 93.00 72 ARG A C 1
ATOM 596 O O . ARG A 1 72 ? -15.639 -6.804 21.512 1.00 93.00 72 ARG A O 1
ATOM 603 N N . LEU A 1 73 ? -15.746 -6.631 23.749 1.00 92.56 73 LEU A N 1
ATOM 604 C CA . LEU A 1 73 ? -14.459 -5.950 23.908 1.00 92.56 73 LEU A CA 1
ATOM 605 C C . LEU A 1 73 ? -13.262 -6.846 23.553 1.00 92.56 73 LEU A C 1
ATOM 607 O O . LEU A 1 73 ? -12.255 -6.329 23.081 1.00 92.56 73 LEU A O 1
ATOM 611 N N . GLN A 1 74 ? -13.361 -8.169 23.725 1.00 88.25 74 GLN A N 1
ATOM 612 C CA . GLN A 1 74 ? -12.292 -9.104 23.335 1.00 88.25 74 GLN A CA 1
ATOM 613 C C . GLN A 1 74 ? -12.057 -9.156 21.819 1.00 88.25 74 GLN A C 1
ATOM 615 O O . GLN A 1 74 ? -10.957 -9.488 21.393 1.00 88.25 74 GLN A O 1
ATOM 620 N N . GLY A 1 75 ? -13.072 -8.839 21.010 1.00 86.44 75 GLY A N 1
ATOM 621 C CA . GLY A 1 75 ? -12.961 -8.803 19.549 1.00 86.44 75 GLY A CA 1
ATOM 622 C C . GLY A 1 75 ? -12.474 -7.467 18.985 1.00 86.44 75 GLY A C 1
ATOM 623 O O . GLY A 1 75 ? -12.387 -7.322 17.767 1.00 86.44 75 GLY A O 1
ATOM 624 N N . MET A 1 76 ? -12.206 -6.470 19.832 1.00 91.12 76 MET A N 1
ATOM 625 C CA . MET A 1 76 ? -11.711 -5.176 19.374 1.00 91.12 76 MET A CA 1
ATOM 626 C C . MET A 1 76 ? -10.213 -5.237 19.093 1.00 91.12 76 MET A C 1
ATOM 628 O O . MET A 1 76 ? -9.447 -5.789 19.880 1.00 91.12 76 MET A O 1
ATOM 632 N N . ALA A 1 77 ? -9.801 -4.608 17.993 1.00 85.81 77 ALA A N 1
ATOM 633 C CA . ALA A 1 77 ? -8.392 -4.449 17.668 1.00 85.81 77 ALA A CA 1
ATOM 634 C C . ALA A 1 77 ? -7.661 -3.694 18.788 1.00 85.81 77 ALA A C 1
ATOM 636 O O . ALA A 1 77 ? -8.122 -2.664 19.292 1.00 85.81 77 ALA A O 1
ATOM 637 N N . THR A 1 78 ? -6.505 -4.218 19.164 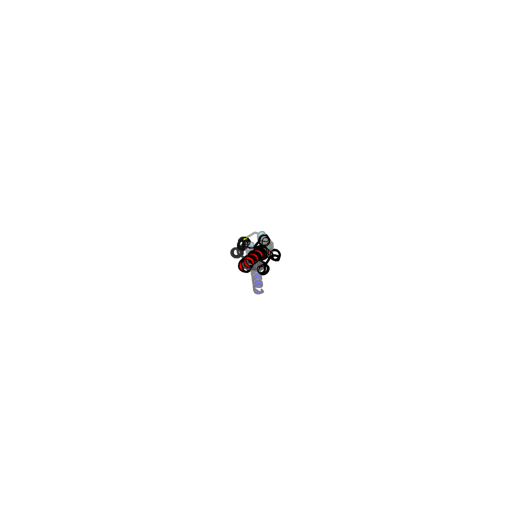1.00 87.44 78 THR A N 1
ATOM 638 C CA . THR A 1 78 ? -5.605 -3.633 20.150 1.00 87.44 78 THR A CA 1
ATOM 639 C C . THR A 1 78 ? -4.646 -2.643 19.492 1.00 87.44 78 THR A C 1
ATOM 641 O O . THR A 1 78 ? -4.517 -2.561 18.270 1.00 87.44 78 THR A O 1
ATOM 644 N N . LYS A 1 79 ? -3.921 -1.876 20.313 1.00 85.12 79 LYS A N 1
ATOM 645 C CA . LYS A 1 79 ? -2.859 -0.993 19.809 1.00 85.12 79 LYS A CA 1
ATOM 646 C C . LYS A 1 79 ? -1.759 -1.765 19.071 1.00 85.12 79 LYS A C 1
ATOM 648 O O . LYS A 1 79 ? -1.192 -1.225 18.125 1.00 85.12 79 LYS A O 1
ATOM 653 N N . ASP A 1 80 ? -1.480 -2.999 19.483 1.00 84.25 80 ASP A N 1
ATOM 654 C CA . ASP A 1 80 ? -0.468 -3.842 18.845 1.00 84.25 80 ASP A CA 1
ATOM 655 C C . ASP A 1 80 ? -0.935 -4.350 17.474 1.00 84.25 80 ASP A C 1
ATOM 657 O O . ASP A 1 80 ? -0.133 -4.388 16.541 1.00 84.25 80 ASP A O 1
ATOM 661 N N . ASP A 1 81 ? -2.233 -4.634 17.309 1.00 84.88 81 ASP A N 1
ATOM 662 C CA . ASP A 1 81 ? -2.812 -4.992 16.005 1.00 84.88 81 ASP A CA 1
ATOM 663 C C . ASP A 1 81 ? -2.654 -3.849 14.992 1.00 84.88 81 ASP A C 1
ATOM 665 O O . ASP A 1 81 ? -2.275 -4.072 13.845 1.00 84.88 81 ASP A O 1
ATOM 669 N N . ILE A 1 82 ? -2.867 -2.605 15.437 1.00 85.56 82 ILE A N 1
ATOM 670 C CA . ILE A 1 82 ? -2.715 -1.401 14.605 1.00 85.56 82 ILE A CA 1
ATOM 671 C C . ILE A 1 82 ? -1.244 -1.151 14.248 1.00 85.56 82 ILE A C 1
ATOM 673 O O . ILE A 1 82 ? -0.948 -0.708 13.141 1.00 85.56 82 ILE A O 1
ATOM 677 N N . LYS A 1 83 ? -0.307 -1.454 15.155 1.00 80.44 83 LYS A N 1
ATOM 678 C CA . LYS A 1 83 ? 1.132 -1.237 14.937 1.00 80.44 83 LYS A CA 1
ATOM 679 C C . LYS A 1 83 ? 1.693 -2.058 13.771 1.00 80.44 83 LYS A C 1
ATOM 681 O O . LYS A 1 83 ? 2.662 -1.636 13.151 1.00 80.44 83 LYS A O 1
ATOM 686 N N . ASN A 1 84 ? 1.091 -3.212 13.484 1.00 76.44 84 ASN A N 1
ATOM 687 C CA . ASN A 1 84 ? 1.505 -4.097 12.394 1.00 76.44 84 ASN A CA 1
ATOM 688 C C . ASN A 1 84 ? 0.772 -3.819 11.071 1.00 76.44 84 ASN A C 1
ATOM 690 O O . ASN A 1 84 ? 1.026 -4.501 10.078 1.00 76.44 84 ASN A O 1
ATOM 694 N N . MET A 1 85 ? -0.151 -2.854 11.037 1.00 84.25 85 MET A N 1
ATOM 695 C CA . MET A 1 85 ? -0.796 -2.443 9.793 1.00 84.25 85 MET A CA 1
ATOM 696 C C . MET A 1 85 ? 0.148 -1.564 8.975 1.00 84.25 85 MET A C 1
ATOM 698 O O . MET A 1 85 ? 0.876 -0.741 9.527 1.00 84.25 85 MET A O 1
ATOM 702 N N . ALA A 1 86 ? 0.095 -1.723 7.650 1.00 78.81 86 ALA A N 1
ATOM 703 C CA . ALA A 1 86 ? 0.830 -0.863 6.733 1.00 78.81 86 ALA A CA 1
ATOM 704 C C . ALA A 1 86 ? 0.470 0.603 6.994 1.00 78.81 86 ALA A C 1
ATOM 706 O O . ALA A 1 86 ? -0.703 0.990 7.020 1.00 78.81 86 ALA A O 1
ATOM 707 N N . THR A 1 87 ? 1.501 1.404 7.205 1.00 81.38 87 THR A N 1
ATOM 708 C CA . THR A 1 87 ? 1.389 2.826 7.483 1.00 81.38 87 THR A CA 1
ATOM 709 C C . THR A 1 87 ? 1.414 3.628 6.188 1.00 81.38 87 THR A C 1
ATOM 711 O O . THR A 1 87 ? 1.721 3.125 5.104 1.00 81.38 87 THR A O 1
ATOM 714 N N . LYS A 1 88 ? 1.094 4.917 6.295 1.00 79.81 88 LYS A N 1
ATOM 715 C CA . LYS A 1 88 ? 1.238 5.847 5.174 1.00 79.81 88 LYS A CA 1
ATOM 716 C C . LYS A 1 88 ? 2.684 5.874 4.651 1.00 79.81 88 LYS A C 1
ATOM 718 O O . LYS A 1 88 ? 2.883 5.883 3.440 1.00 79.81 88 LYS A O 1
ATOM 723 N N . ASP A 1 89 ? 3.660 5.792 5.551 1.00 78.12 89 ASP A N 1
ATOM 724 C CA . ASP A 1 89 ? 5.087 5.797 5.220 1.00 78.12 89 ASP A CA 1
ATOM 725 C C . ASP A 1 89 ? 5.486 4.550 4.411 1.00 78.12 89 ASP A C 1
ATOM 727 O O . ASP A 1 89 ? 6.300 4.633 3.491 1.00 78.12 89 ASP A O 1
ATOM 731 N N . ASP A 1 90 ? 4.869 3.394 4.682 1.00 80.50 90 ASP A N 1
ATOM 732 C CA . ASP A 1 90 ? 5.093 2.172 3.896 1.00 80.50 90 ASP A CA 1
ATOM 733 C C . ASP A 1 90 ? 4.618 2.332 2.442 1.00 80.50 90 ASP A C 1
ATOM 735 O O . ASP A 1 90 ? 5.272 1.857 1.512 1.00 80.50 90 ASP A O 1
ATOM 739 N N . ILE A 1 91 ? 3.509 3.047 2.225 1.00 77.00 91 ILE A N 1
ATOM 740 C CA . ILE A 1 91 ? 2.985 3.353 0.885 1.00 77.00 91 ILE A CA 1
ATOM 741 C C . ILE A 1 91 ? 3.907 4.341 0.162 1.00 77.00 91 ILE A C 1
ATOM 743 O O . ILE A 1 91 ? 4.229 4.135 -1.011 1.00 77.00 91 ILE A O 1
ATOM 747 N N . GLU A 1 92 ? 4.364 5.388 0.851 1.00 74.81 92 GLU A N 1
ATOM 748 C CA . GLU A 1 92 ? 5.299 6.373 0.293 1.00 74.81 92 GLU A CA 1
ATOM 749 C C . GLU A 1 92 ? 6.627 5.711 -0.116 1.00 74.81 92 GLU A C 1
ATOM 751 O O . GLU A 1 92 ? 7.137 5.962 -1.210 1.00 74.81 92 GLU A O 1
ATOM 756 N N . ASN A 1 93 ? 7.126 4.764 0.684 1.00 72.94 93 ASN A N 1
ATOM 757 C CA . ASN A 1 93 ? 8.317 3.979 0.356 1.00 72.94 93 ASN A CA 1
ATOM 758 C C . ASN A 1 93 ? 8.135 3.071 -0.871 1.00 72.94 93 ASN A C 1
ATOM 760 O O . ASN A 1 93 ? 9.080 2.893 -1.640 1.00 72.94 93 ASN A O 1
ATOM 764 N N . ILE A 1 94 ? 6.948 2.496 -1.097 1.00 72.56 94 ILE A N 1
ATOM 765 C CA . ILE A 1 94 ? 6.671 1.707 -2.313 1.00 72.56 94 ILE A CA 1
ATOM 766 C C . ILE A 1 94 ? 6.725 2.598 -3.558 1.00 72.56 94 ILE A C 1
ATOM 768 O O . ILE A 1 94 ? 7.323 2.204 -4.563 1.00 72.56 94 ILE A O 1
ATOM 772 N N . VAL A 1 95 ? 6.140 3.797 -3.486 1.00 62.09 95 VAL A N 1
ATOM 773 C CA . VAL A 1 95 ? 6.148 4.769 -4.590 1.00 62.09 95 VAL A CA 1
ATOM 774 C C . VAL A 1 95 ? 7.568 5.255 -4.880 1.00 62.09 95 VAL A C 1
ATOM 776 O O . VAL A 1 95 ? 7.943 5.350 -6.043 1.00 62.09 95 VAL A O 1
ATOM 779 N N . ALA A 1 96 ? 8.379 5.486 -3.846 1.00 61.16 96 ALA A N 1
ATOM 780 C CA . ALA A 1 96 ? 9.778 5.869 -4.014 1.00 61.16 96 ALA A CA 1
ATOM 781 C C . ALA A 1 96 ? 10.650 4.720 -4.559 1.00 61.16 96 ALA A C 1
ATOM 783 O O . ALA A 1 96 ? 11.515 4.943 -5.398 1.00 61.16 96 ALA A O 1
ATOM 784 N N . LYS A 1 97 ? 10.427 3.471 -4.118 1.00 58.62 97 LYS A N 1
ATOM 785 C CA . LYS A 1 97 ? 11.228 2.308 -4.546 1.00 58.62 97 LYS A CA 1
ATOM 786 C C . LYS A 1 97 ? 10.958 1.900 -5.993 1.00 58.62 97 LYS A C 1
ATOM 788 O O . LYS A 1 97 ? 11.867 1.415 -6.670 1.00 58.62 97 LYS A O 1
ATOM 793 N N . TYR A 1 98 ? 9.738 2.109 -6.487 1.00 58.09 98 TYR A N 1
ATOM 794 C CA . TYR A 1 98 ? 9.479 2.123 -7.924 1.00 58.09 98 TYR A CA 1
ATOM 795 C C . TYR A 1 98 ? 10.014 3.435 -8.499 1.00 58.09 98 TYR A C 1
ATOM 797 O O . TYR A 1 98 ? 9.257 4.348 -8.804 1.00 58.09 98 TYR A O 1
ATOM 805 N N . ASN A 1 99 ? 11.342 3.506 -8.632 1.00 57.25 99 ASN A N 1
ATOM 806 C CA . ASN A 1 99 ? 12.078 4.551 -9.333 1.00 57.25 99 ASN A CA 1
ATOM 807 C C . ASN A 1 99 ? 11.522 4.727 -10.757 1.00 57.25 99 ASN A C 1
ATOM 809 O O . ASN A 1 99 ? 12.041 4.168 -11.725 1.00 57.25 99 ASN A O 1
ATOM 813 N N . LEU A 1 100 ? 10.475 5.543 -10.881 1.00 60.09 100 LEU A N 1
ATOM 814 C CA . LEU A 1 100 ? 9.979 6.093 -12.140 1.00 60.09 100 LEU A CA 1
ATOM 815 C C . LEU A 1 100 ? 11.064 6.928 -12.838 1.00 60.09 100 LEU A C 1
ATOM 817 O O . LEU A 1 100 ? 10.967 7.169 -14.034 1.00 60.09 100 LEU A O 1
ATOM 821 N N . GLU A 1 101 ? 12.118 7.312 -12.112 1.00 61.03 101 GLU A N 1
ATOM 822 C CA . GLU A 1 101 ? 13.285 8.032 -12.629 1.00 61.03 101 GLU A CA 1
ATOM 823 C C . GLU A 1 101 ? 14.054 7.265 -13.717 1.00 61.03 101 GLU A C 1
ATOM 825 O O . GLU A 1 101 ? 14.680 7.893 -14.561 1.00 61.03 101 GLU A O 1
ATOM 830 N N . ASN A 1 102 ? 13.979 5.926 -13.753 1.00 63.00 102 ASN A N 1
ATOM 831 C CA . ASN A 1 102 ? 14.645 5.116 -14.786 1.00 63.00 102 ASN A CA 1
ATOM 832 C C . ASN A 1 102 ? 13.705 4.659 -15.914 1.00 63.00 102 ASN A C 1
ATOM 834 O O . ASN A 1 102 ? 14.101 3.852 -16.759 1.00 63.00 102 ASN A O 1
ATOM 838 N N . MET A 1 103 ? 12.452 5.120 -15.932 1.00 75.00 103 MET A N 1
ATOM 839 C CA . MET A 1 103 ? 11.561 4.852 -17.057 1.00 75.00 103 MET A CA 1
ATOM 840 C C . MET A 1 103 ? 11.810 5.882 -18.154 1.00 75.00 103 MET A C 1
ATOM 842 O O . MET A 1 103 ? 11.785 7.082 -17.895 1.00 75.00 103 MET A O 1
ATOM 846 N N . ALA A 1 104 ? 12.004 5.409 -19.388 1.00 73.81 104 ALA A N 1
ATOM 847 C CA . ALA A 1 104 ? 12.084 6.287 -20.549 1.00 73.81 104 ALA A CA 1
ATOM 848 C C . ALA A 1 104 ? 10.839 7.185 -20.604 1.00 73.81 104 ALA A C 1
ATOM 850 O O . ALA A 1 104 ? 9.697 6.712 -20.585 1.00 73.81 104 ALA A O 1
ATOM 851 N N . THR A 1 105 ? 11.068 8.490 -20.653 1.00 78.75 105 THR A N 1
ATOM 852 C CA . THR A 1 105 ? 10.016 9.494 -20.729 1.00 78.75 105 THR A CA 1
ATOM 853 C C . THR A 1 105 ? 9.498 9.622 -22.161 1.00 78.75 105 THR A C 1
ATOM 855 O O . THR A 1 105 ? 10.099 9.152 -23.130 1.00 78.75 105 THR A O 1
ATOM 858 N N . LYS A 1 106 ? 8.357 10.300 -22.329 1.00 78.38 106 LYS A N 1
ATOM 859 C CA . LYS A 1 106 ? 7.839 10.617 -23.670 1.00 78.38 106 LYS A CA 1
ATOM 860 C C . LYS A 1 106 ? 8.825 11.456 -24.489 1.00 78.38 106 LYS A C 1
ATOM 862 O O . LYS A 1 106 ? 8.814 11.344 -25.711 1.00 78.38 106 LYS A O 1
ATOM 867 N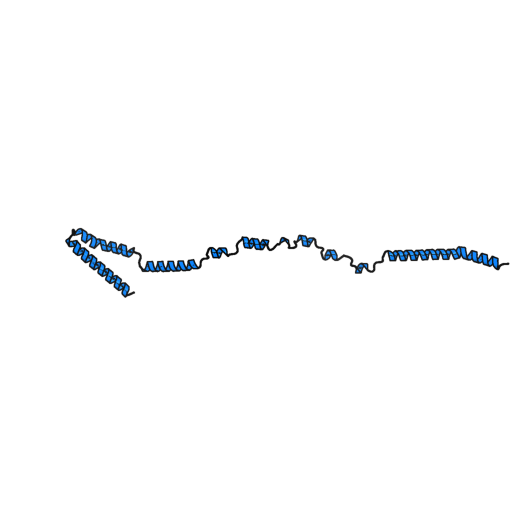 N . ASP A 1 107 ? 9.648 1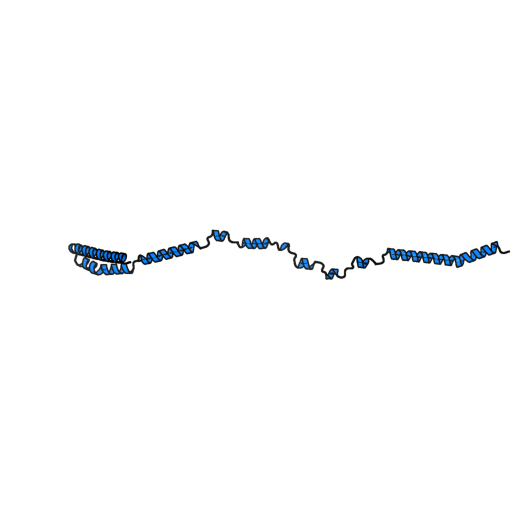2.272 -23.837 1.00 77.56 107 ASP A N 1
ATOM 868 C CA . ASP A 1 107 ? 10.641 13.106 -24.515 1.00 77.56 107 ASP A CA 1
ATOM 869 C C . ASP A 1 107 ? 11.866 12.293 -24.948 1.00 77.56 107 ASP A C 1
ATOM 871 O O . ASP A 1 107 ? 12.365 12.506 -26.053 1.00 77.56 107 ASP A O 1
ATOM 875 N N . ASP A 1 108 ? 12.265 11.279 -24.173 1.00 80.50 108 ASP A N 1
ATOM 876 C CA . ASP A 1 108 ? 13.310 10.329 -24.587 1.00 80.50 108 ASP A CA 1
ATOM 877 C C . ASP A 1 108 ? 12.910 9.584 -25.867 1.00 80.50 108 ASP A C 1
ATOM 879 O O . ASP A 1 108 ? 13.712 9.435 -26.786 1.00 80.50 108 ASP A O 1
ATOM 883 N N . ILE A 1 109 ? 11.638 9.180 -25.971 1.00 81.50 109 ILE A N 1
ATOM 884 C CA . ILE A 1 109 ? 11.094 8.487 -27.149 1.00 81.50 109 ILE A CA 1
ATOM 885 C C . ILE A 1 109 ? 10.992 9.425 -28.362 1.00 81.50 109 ILE A C 1
ATOM 887 O O . ILE A 1 109 ? 11.222 8.992 -29.489 1.00 81.50 109 ILE A O 1
ATOM 891 N N . ARG A 1 110 ? 10.667 10.710 -28.159 1.00 76.81 110 ARG A N 1
ATOM 892 C CA . ARG A 1 110 ? 10.567 11.698 -29.251 1.00 76.81 110 ARG A CA 1
ATOM 893 C C . ARG A 1 110 ? 11.892 11.942 -29.967 1.00 76.81 110 ARG A C 1
ATOM 895 O O . ARG A 1 110 ? 11.874 12.253 -31.151 1.00 76.81 110 ARG A O 1
ATOM 902 N N . ASN A 1 111 ? 13.010 11.805 -29.260 1.00 79.19 111 ASN A N 1
ATOM 903 C CA . ASN A 1 111 ? 14.342 12.026 -29.820 1.00 79.19 111 ASN A CA 1
ATOM 904 C C . ASN A 1 111 ? 14.929 10.780 -30.505 1.00 79.19 111 ASN A C 1
ATOM 906 O O . ASN A 1 111 ? 16.039 10.836 -31.034 1.00 79.19 111 ASN A O 1
ATOM 910 N N . MET A 1 112 ? 14.216 9.649 -30.504 1.00 85.62 112 MET A N 1
ATOM 911 C CA . MET A 1 112 ? 14.647 8.452 -31.222 1.00 85.62 112 MET A CA 1
ATOM 912 C C . MET A 1 112 ? 14.324 8.570 -32.712 1.00 85.62 112 MET A C 1
ATOM 914 O O . MET A 1 112 ? 13.217 8.954 -33.086 1.00 85.62 112 MET A O 1
ATOM 918 N N . ALA A 1 113 ? 15.273 8.166 -33.562 1.00 82.06 113 ALA A N 1
ATOM 919 C CA . ALA A 1 113 ? 15.034 8.037 -34.995 1.00 82.06 113 ALA A CA 1
ATOM 920 C C . ALA A 1 113 ? 13.857 7.083 -35.250 1.00 82.06 113 ALA A C 1
ATOM 922 O O . ALA A 1 113 ? 13.801 5.964 -34.729 1.00 82.06 113 ALA A O 1
ATOM 923 N N . THR A 1 114 ? 12.909 7.539 -36.054 1.00 83.69 114 THR A N 1
ATOM 924 C CA . THR A 1 114 ? 11.703 6.798 -36.398 1.00 83.69 114 THR A CA 1
ATOM 925 C C . THR A 1 114 ? 11.928 5.924 -37.628 1.00 83.69 114 THR A C 1
ATOM 927 O O . THR A 1 114 ? 12.904 6.057 -38.369 1.00 83.69 114 THR A O 1
ATOM 930 N N . LYS A 1 115 ? 10.984 5.012 -37.882 1.00 81.19 115 LYS A N 1
ATOM 931 C CA . LYS A 1 115 ? 10.992 4.197 -39.105 1.00 81.19 115 LYS A CA 1
ATOM 932 C C . LYS A 1 115 ? 10.894 5.044 -40.376 1.00 81.19 115 LYS A C 1
ATOM 934 O O . LYS A 1 115 ? 11.385 4.609 -41.413 1.00 81.19 115 LYS A O 1
ATOM 939 N N . ASP A 1 116 ? 10.278 6.219 -40.296 1.00 81.81 116 ASP A N 1
ATOM 940 C CA . ASP A 1 116 ? 10.152 7.122 -41.437 1.00 81.81 116 ASP A CA 1
ATOM 941 C C . ASP A 1 116 ? 11.471 7.851 -41.723 1.00 81.81 116 ASP A C 1
ATOM 943 O O . ASP A 1 116 ? 11.830 7.998 -42.891 1.00 81.81 116 ASP A O 1
ATOM 947 N N . ASP A 1 117 ? 12.250 8.188 -40.686 1.00 82.69 117 ASP A N 1
ATOM 948 C CA . ASP A 1 117 ? 13.570 8.822 -40.839 1.00 82.69 117 ASP A CA 1
ATOM 949 C C . ASP A 1 117 ? 14.559 7.928 -41.604 1.00 82.69 117 ASP A C 1
ATOM 951 O O . ASP A 1 117 ? 15.358 8.407 -42.408 1.00 82.69 117 ASP A O 1
ATOM 955 N N . ILE A 1 118 ? 14.481 6.608 -41.404 1.00 86.69 118 ILE A N 1
ATOM 956 C CA . ILE A 1 118 ? 15.363 5.634 -42.069 1.00 86.69 118 ILE A CA 1
ATOM 957 C C . ILE A 1 118 ? 14.831 5.147 -43.421 1.00 86.69 118 ILE A C 1
ATOM 959 O O . ILE A 1 118 ? 15.564 4.501 -44.169 1.00 86.69 118 ILE A O 1
ATOM 963 N N . ARG A 1 119 ? 13.569 5.440 -43.762 1.00 81.38 119 ARG A N 1
ATOM 964 C CA . ARG A 1 119 ? 12.896 4.864 -44.938 1.00 81.38 119 ARG A CA 1
ATOM 965 C C . ARG A 1 119 ? 13.551 5.254 -46.263 1.00 81.38 119 ARG A C 1
ATOM 967 O O . ARG A 1 119 ? 13.506 4.476 -47.210 1.00 81.38 119 ARG A O 1
ATOM 974 N N . ASN A 1 120 ? 14.146 6.442 -46.320 1.00 81.69 120 ASN A N 1
ATOM 975 C CA . ASN A 1 120 ? 14.766 6.990 -47.529 1.00 81.69 120 ASN A CA 1
ATOM 976 C C . ASN A 1 120 ? 16.302 6.953 -47.486 1.00 81.69 120 ASN A C 1
ATOM 978 O O . ASN A 1 120 ? 16.954 7.575 -48.325 1.00 81.69 120 ASN A O 1
ATOM 982 N N . MET A 1 121 ? 16.899 6.268 -46.507 1.00 88.56 121 MET A N 1
ATOM 983 C CA . MET A 1 121 ? 18.351 6.123 -46.452 1.00 88.56 121 MET A CA 1
ATOM 984 C C . MET A 1 121 ? 18.816 5.112 -47.501 1.00 88.56 121 MET A C 1
ATOM 986 O O . MET A 1 121 ? 18.343 3.978 -47.525 1.00 88.56 121 MET A O 1
ATOM 990 N N . ALA A 1 122 ? 19.770 5.520 -48.341 1.00 84.19 122 ALA A N 1
ATOM 991 C CA . ALA A 1 122 ? 20.421 4.615 -49.281 1.00 84.19 122 ALA A CA 1
ATOM 992 C C . ALA A 1 122 ? 21.130 3.485 -48.521 1.00 84.19 122 ALA A C 1
ATOM 994 O O . ALA A 1 122 ? 21.855 3.713 -47.547 1.00 84.19 122 ALA A O 1
ATOM 995 N N . THR A 1 123 ? 20.917 2.259 -48.974 1.00 86.38 123 THR A N 1
ATOM 996 C CA . THR A 1 123 ? 21.523 1.057 -48.413 1.00 86.38 123 THR A CA 1
ATOM 997 C C . THR A 1 123 ? 22.872 0.766 -49.067 1.00 86.38 123 THR A C 1
ATOM 999 O O . THR A 1 123 ? 23.230 1.311 -50.113 1.00 86.38 123 THR A O 1
ATOM 1002 N N . LYS A 1 124 ? 23.646 -0.137 -48.457 1.00 84.19 124 LYS A N 1
ATOM 1003 C CA . LYS A 1 124 ? 24.912 -0.606 -49.042 1.00 84.19 124 LYS A CA 1
ATOM 1004 C C . LYS A 1 124 ? 24.716 -1.296 -50.396 1.00 84.19 124 LYS A C 1
ATOM 1006 O O . LYS A 1 124 ? 25.629 -1.262 -51.215 1.00 84.19 124 LYS A O 1
ATOM 1011 N N . ASP A 1 125 ? 23.551 -1.896 -50.627 1.00 83.12 125 ASP A N 1
ATOM 1012 C CA . ASP A 1 125 ? 23.233 -2.538 -51.901 1.00 83.12 125 ASP A CA 1
ATOM 1013 C C . ASP A 1 125 ? 22.925 -1.504 -52.992 1.00 83.12 125 ASP A C 1
ATOM 1015 O O . ASP A 1 125 ? 23.368 -1.682 -54.127 1.00 83.12 125 ASP A O 1
ATOM 1019 N N . ASP A 1 126 ? 22.286 -0.380 -52.641 1.00 84.69 126 ASP A N 1
ATOM 1020 C CA . ASP A 1 126 ? 21.989 0.712 -53.585 1.00 84.69 126 ASP A CA 1
ATOM 1021 C C . ASP A 1 126 ? 23.265 1.335 -54.175 1.00 84.69 126 ASP A C 1
ATOM 1023 O O . ASP A 1 126 ? 23.294 1.736 -55.338 1.00 84.69 126 ASP A O 1
ATOM 1027 N N . ILE A 1 127 ? 24.348 1.379 -53.394 1.00 88.75 127 ILE A N 1
ATOM 1028 C CA . ILE A 1 127 ? 25.632 1.964 -53.814 1.00 88.75 127 ILE A CA 1
ATOM 1029 C C . ILE A 1 127 ? 26.599 0.953 -54.445 1.00 88.75 127 ILE A C 1
ATOM 1031 O O . ILE A 1 127 ? 27.633 1.352 -54.978 1.00 88.75 127 ILE A O 1
ATOM 1035 N N . LYS A 1 128 ? 26.291 -0.351 -54.411 1.00 84.06 128 LYS A N 1
ATOM 1036 C CA . LYS A 1 128 ? 27.228 -1.418 -54.813 1.00 84.06 128 LYS A CA 1
ATOM 1037 C C . LYS A 1 128 ? 27.623 -1.363 -56.291 1.00 84.06 128 LYS A C 1
ATOM 1039 O O . LYS A 1 128 ? 28.731 -1.757 -56.638 1.00 84.06 128 LYS A O 1
ATOM 1044 N N . ASN A 1 129 ? 26.726 -0.874 -57.144 1.00 83.06 129 ASN A N 1
ATOM 1045 C CA . ASN A 1 129 ? 26.923 -0.807 -58.595 1.00 83.06 129 ASN A CA 1
ATOM 1046 C C . ASN A 1 129 ? 27.185 0.622 -59.099 1.00 83.06 129 ASN A C 1
ATOM 1048 O O . ASN A 1 129 ? 27.077 0.880 -60.298 1.00 83.06 129 ASN A O 1
ATOM 1052 N N . MET A 1 130 ? 27.482 1.571 -58.207 1.00 90.12 130 MET A N 1
ATOM 1053 C CA . MET A 1 130 ? 27.815 2.932 -58.620 1.00 90.12 130 MET A CA 1
ATOM 1054 C C . MET A 1 130 ? 29.244 2.990 -59.159 1.00 90.12 130 MET A C 1
ATOM 1056 O O . MET A 1 130 ? 30.172 2.492 -58.524 1.00 90.12 130 MET A O 1
ATOM 1060 N N . ALA A 1 131 ? 29.414 3.635 -60.315 1.00 88.12 131 ALA A N 1
ATOM 1061 C CA . ALA A 1 131 ? 30.732 3.903 -60.876 1.00 88.12 131 ALA A CA 1
ATOM 1062 C C . ALA A 1 131 ? 31.576 4.724 -59.893 1.00 88.12 131 ALA A C 1
ATOM 1064 O O . ALA A 1 131 ? 31.103 5.690 -59.282 1.00 88.12 131 ALA A O 1
ATOM 1065 N N . THR A 1 132 ? 32.835 4.337 -59.759 1.00 90.94 132 THR A N 1
ATOM 1066 C CA . THR A 1 132 ? 33.801 4.972 -58.871 1.00 90.94 132 THR A CA 1
ATOM 1067 C C . THR A 1 132 ? 34.607 6.037 -59.610 1.00 90.94 132 THR A C 1
ATOM 1069 O O . THR A 1 132 ? 34.558 6.172 -60.835 1.00 90.94 132 THR A O 1
ATOM 1072 N N . LYS A 1 133 ? 35.366 6.837 -58.855 1.00 92.94 133 LYS A N 1
ATOM 1073 C CA . LYS A 1 133 ? 36.299 7.802 -59.453 1.00 92.94 133 LYS A CA 1
ATOM 1074 C C . LYS A 1 133 ? 37.371 7.100 -60.289 1.00 92.94 133 LYS A C 1
ATOM 1076 O O . LYS A 1 133 ? 37.725 7.623 -61.341 1.00 92.94 133 LYS A O 1
ATOM 1081 N N . ASP A 1 134 ? 37.796 5.916 -59.862 1.00 90.75 134 ASP A N 1
ATOM 1082 C CA . ASP A 1 134 ? 38.820 5.119 -60.534 1.00 90.75 134 ASP A CA 1
ATOM 1083 C C . ASP A 1 134 ? 38.316 4.615 -61.895 1.00 90.75 134 ASP A C 1
ATOM 1085 O O . ASP A 1 134 ? 39.044 4.685 -62.882 1.00 90.75 134 ASP A O 1
ATOM 1089 N N . ASP A 1 135 ? 37.039 4.220 -61.994 1.00 93.69 135 ASP A N 1
ATOM 1090 C CA . ASP A 1 135 ? 36.419 3.852 -63.278 1.00 93.69 135 ASP A CA 1
ATOM 1091 C C . ASP A 1 135 ? 36.444 5.028 -64.272 1.00 93.69 135 ASP A C 1
ATOM 1093 O O . ASP A 1 135 ? 36.717 4.863 -65.464 1.00 93.69 135 ASP A O 1
ATOM 1097 N N . ILE A 1 136 ? 36.186 6.246 -63.781 1.00 94.56 136 ILE A N 1
ATOM 1098 C CA . ILE A 1 136 ? 36.226 7.470 -64.592 1.00 94.56 136 ILE A CA 1
ATOM 1099 C C . ILE A 1 136 ? 37.664 7.797 -65.013 1.00 94.56 136 ILE A C 1
ATOM 1101 O O . ILE A 1 136 ? 37.887 8.240 -66.142 1.00 94.56 136 ILE A O 1
ATOM 1105 N N . GLU A 1 137 ? 38.636 7.615 -64.123 1.00 94.56 137 GLU A N 1
ATOM 1106 C CA . GLU A 1 137 ? 40.051 7.870 -64.398 1.00 94.56 137 GLU A CA 1
ATOM 1107 C C . GLU A 1 137 ? 40.606 6.879 -65.427 1.00 94.56 137 GLU A C 1
ATOM 1109 O O . GLU A 1 137 ? 41.178 7.299 -66.433 1.00 94.56 137 GLU A O 1
ATOM 1114 N N . PHE A 1 138 ? 40.284 5.592 -65.287 1.00 94.56 138 PHE A N 1
ATOM 1115 C CA . PHE A 1 138 ? 40.625 4.561 -66.266 1.00 94.56 138 PHE A CA 1
ATOM 1116 C C . PHE A 1 138 ? 40.068 4.867 -67.667 1.00 94.56 138 PHE A C 1
ATOM 1118 O O . PHE A 1 138 ? 40.766 4.720 -68.678 1.00 94.56 138 PHE A O 1
ATOM 1125 N N . LEU A 1 139 ? 38.815 5.333 -67.752 1.00 95.81 139 LEU A N 1
ATOM 1126 C CA . LEU A 1 139 ? 38.218 5.750 -69.023 1.00 95.81 139 LEU A CA 1
ATOM 1127 C C . LEU A 1 139 ? 38.917 6.982 -69.613 1.00 95.81 139 LEU A C 1
ATOM 1129 O O . LEU A 1 139 ? 39.145 7.031 -70.824 1.00 95.81 139 LEU A O 1
ATOM 1133 N N . LYS A 1 140 ? 39.279 7.972 -68.786 1.00 95.88 140 LYS A N 1
ATOM 1134 C CA . LYS A 1 140 ? 40.032 9.155 -69.237 1.00 95.88 140 LYS A CA 1
ATOM 1135 C C . LYS A 1 140 ? 41.392 8.768 -69.809 1.00 95.88 140 LYS A C 1
ATOM 1137 O O . LYS A 1 140 ? 41.741 9.249 -70.889 1.00 95.88 140 LYS A O 1
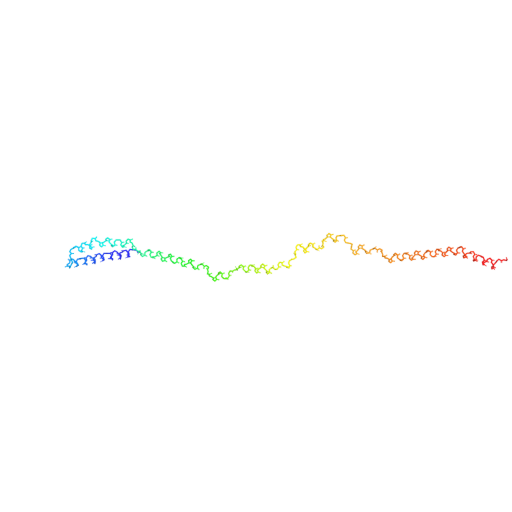ATOM 1142 N N . ASP A 1 141 ? 42.116 7.888 -69.129 1.00 96.19 141 ASP A N 1
ATOM 1143 C CA . ASP A 1 141 ? 43.425 7.413 -69.574 1.00 96.19 141 ASP A CA 1
ATOM 1144 C C . ASP A 1 141 ? 43.313 6.644 -70.886 1.00 96.19 141 ASP A C 1
ATOM 1146 O O . ASP A 1 141 ? 44.010 6.964 -71.850 1.00 96.19 141 ASP A O 1
ATOM 1150 N N . SER A 1 142 ? 42.345 5.729 -70.980 1.00 95.56 142 SER A N 1
ATOM 1151 C CA . SER A 1 142 ? 42.064 4.978 -72.209 1.00 95.56 142 SER A CA 1
ATOM 1152 C C . SER A 1 142 ? 41.760 5.903 -73.396 1.00 95.56 142 SER A C 1
ATOM 1154 O O . SER A 1 142 ? 42.272 5.707 -74.502 1.00 95.56 142 SER A O 1
ATOM 1156 N N . ILE A 1 143 ? 40.968 6.959 -73.177 1.00 97.00 143 ILE A N 1
ATOM 1157 C CA . ILE A 1 143 ? 40.657 7.966 -74.202 1.00 97.00 143 ILE A CA 1
ATOM 1158 C C . ILE A 1 143 ? 41.908 8.755 -74.603 1.00 97.00 143 ILE A C 1
ATOM 1160 O O . ILE A 1 143 ? 42.117 9.011 -75.791 1.00 97.00 143 ILE A O 1
ATOM 1164 N N . ASN A 1 144 ? 42.739 9.161 -73.645 1.00 95.75 144 ASN A N 1
ATOM 1165 C CA . ASN A 1 144 ? 43.955 9.918 -73.928 1.00 95.75 144 ASN A CA 1
ATOM 1166 C C . ASN A 1 144 ? 44.961 9.083 -74.722 1.00 95.75 144 ASN A C 1
ATOM 1168 O O . ASN A 1 144 ? 45.475 9.556 -75.736 1.00 95.75 144 ASN A O 1
ATOM 11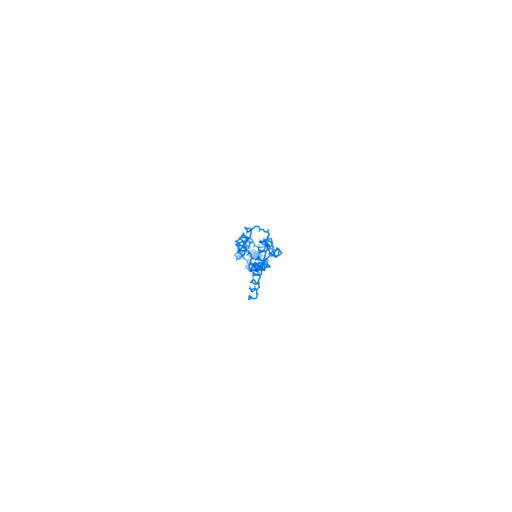72 N N . SER A 1 145 ? 45.176 7.824 -74.339 1.00 95.19 145 SER A N 1
ATOM 1173 C CA . SER A 1 145 ? 46.014 6.893 -75.098 1.00 95.19 145 SER A CA 1
ATOM 1174 C C . SER A 1 145 ? 45.528 6.735 -76.541 1.00 95.19 145 SER A C 1
ATOM 1176 O O . SER A 1 145 ? 46.337 6.807 -77.468 1.00 95.19 145 SER A O 1
ATOM 1178 N N . LEU A 1 146 ? 44.213 6.611 -76.759 1.00 96.62 146 LEU A N 1
ATOM 1179 C CA . LEU A 1 146 ? 43.639 6.530 -78.105 1.00 96.62 146 LEU A CA 1
ATOM 1180 C C . LEU A 1 146 ? 43.852 7.823 -78.908 1.00 96.62 146 LEU A C 1
ATOM 1182 O O . LEU A 1 146 ? 44.222 7.767 -80.082 1.00 96.62 146 LEU A O 1
ATOM 1186 N N . LYS A 1 147 ? 43.662 8.991 -78.280 1.00 96.81 147 LYS A N 1
ATOM 1187 C CA . LYS A 1 147 ? 43.917 10.298 -78.910 1.00 96.81 147 LYS A CA 1
ATOM 1188 C C . LYS A 1 147 ? 45.370 10.430 -79.364 1.00 96.81 147 LYS A C 1
ATOM 1190 O O . LYS A 1 147 ? 45.619 10.868 -80.490 1.00 96.81 147 LYS A O 1
ATOM 1195 N N . TYR A 1 148 ? 46.323 10.044 -78.517 1.00 95.81 148 TYR A N 1
ATOM 1196 C CA . TYR A 1 148 ? 47.743 10.082 -78.864 1.00 95.81 148 TYR A CA 1
ATOM 1197 C C . TYR A 1 148 ? 48.085 9.110 -79.994 1.00 95.81 148 TYR A C 1
ATOM 1199 O O . TYR A 1 148 ? 48.770 9.503 -80.937 1.00 95.81 148 TYR A O 1
ATOM 1207 N N . TRP A 1 149 ? 47.562 7.881 -79.953 1.00 95.50 149 TRP A N 1
ATOM 1208 C CA . TRP A 1 149 ? 47.780 6.894 -81.013 1.00 95.50 149 TRP A CA 1
ATOM 1209 C C . TRP A 1 149 ? 47.247 7.373 -82.366 1.00 95.50 149 TRP A C 1
ATOM 1211 O O . TRP A 1 149 ? 47.952 7.291 -83.372 1.00 95.50 149 TRP A O 1
ATOM 1221 N N . LEU A 1 150 ? 46.042 7.951 -82.390 1.00 95.25 150 LEU A N 1
ATOM 1222 C CA . LEU A 1 150 ? 45.464 8.502 -83.613 1.00 95.25 150 LEU A CA 1
ATOM 1223 C C . LEU A 1 150 ? 46.297 9.676 -84.146 1.00 95.25 150 LEU A C 1
ATOM 1225 O O . LEU A 1 150 ? 46.566 9.748 -85.342 1.00 95.25 150 LEU A O 1
ATOM 1229 N N . SER A 1 151 ? 46.758 10.560 -83.259 1.00 93.94 151 SER A N 1
ATOM 1230 C CA . SER A 1 151 ? 47.611 11.698 -83.629 1.00 93.94 151 SER A CA 1
ATOM 1231 C C . SER A 1 151 ? 48.937 11.230 -84.237 1.00 93.94 151 SER A C 1
ATOM 1233 O O . SER A 1 151 ? 49.402 11.786 -85.231 1.00 93.94 151 SER A O 1
ATOM 1235 N N . PHE A 1 152 ? 49.519 10.165 -83.683 1.00 93.50 152 PHE A N 1
ATOM 1236 C CA . PHE A 1 152 ? 50.732 9.541 -84.200 1.00 93.50 152 PHE A CA 1
ATOM 1237 C C . PHE A 1 152 ? 50.511 8.865 -85.563 1.00 93.50 152 PHE A C 1
ATOM 1239 O O . PHE A 1 152 ? 51.298 9.076 -86.485 1.00 93.50 152 PHE A O 1
ATOM 1246 N N . ALA A 1 153 ? 49.419 8.112 -85.732 1.00 92.81 153 ALA A N 1
ATOM 1247 C CA . ALA A 1 153 ? 49.065 7.487 -87.008 1.00 92.81 153 ALA A CA 1
ATOM 1248 C C . ALA A 1 153 ? 48.860 8.533 -88.118 1.00 92.81 153 ALA A C 1
ATOM 1250 O O . ALA A 1 153 ? 49.381 8.384 -89.224 1.00 92.81 153 ALA A O 1
ATOM 1251 N N . VAL A 1 154 ? 48.169 9.633 -87.803 1.00 93.81 154 VAL A N 1
ATOM 1252 C CA . VAL A 1 154 ? 48.004 10.774 -88.715 1.00 93.81 154 VAL A CA 1
ATOM 1253 C C . VAL A 1 154 ? 49.364 11.393 -89.056 1.00 93.81 154 VAL A C 1
ATOM 1255 O O . VAL A 1 154 ? 49.648 11.626 -90.230 1.00 93.81 154 VAL A O 1
ATOM 1258 N N . ALA A 1 155 ? 50.247 11.595 -88.075 1.00 92.12 155 ALA A N 1
ATOM 1259 C CA . ALA A 1 155 ? 51.584 12.134 -88.321 1.00 92.12 155 ALA A CA 1
ATOM 1260 C C . ALA A 1 155 ? 52.432 11.235 -89.242 1.00 92.12 155 ALA A C 1
ATOM 1262 O O . ALA A 1 155 ? 53.136 11.750 -90.109 1.00 92.12 155 ALA A O 1
ATOM 1263 N N . ILE A 1 156 ? 52.335 9.905 -89.127 1.00 89.06 156 ILE A N 1
ATOM 1264 C CA . ILE A 1 156 ? 53.008 8.975 -90.051 1.00 89.06 156 ILE A CA 1
ATOM 1265 C C . ILE A 1 156 ? 52.499 9.160 -91.484 1.00 89.06 156 ILE A C 1
ATOM 1267 O O . ILE A 1 156 ? 53.306 9.179 -92.412 1.00 89.06 156 ILE A O 1
ATOM 1271 N N . ILE A 1 157 ? 51.188 9.324 -91.677 1.00 89.75 157 ILE A N 1
ATOM 1272 C CA . ILE A 1 157 ? 50.610 9.508 -93.015 1.00 89.75 157 ILE A CA 1
ATOM 1273 C C . ILE A 1 157 ? 51.100 10.817 -93.645 1.00 89.75 157 ILE A C 1
ATOM 1275 O O . ILE A 1 157 ? 51.535 10.815 -94.795 1.00 89.75 157 ILE A O 1
ATOM 1279 N N . PHE A 1 158 ? 51.061 11.923 -92.896 1.00 88.88 158 PHE A N 1
ATOM 1280 C CA . PHE A 1 158 ? 51.425 13.245 -93.417 1.00 88.88 158 PHE A CA 1
ATOM 1281 C C . PHE A 1 158 ? 52.937 13.474 -93.531 1.00 88.88 158 PHE A C 1
ATOM 1283 O O . PHE A 1 158 ? 53.377 14.111 -94.483 1.00 88.88 158 PHE A O 1
ATOM 1290 N N . PHE A 1 159 ? 53.737 12.973 -92.587 1.00 87.00 159 PHE A N 1
ATOM 1291 C CA . PHE A 1 159 ? 55.174 13.267 -92.510 1.00 87.00 159 PHE A CA 1
ATOM 1292 C C . PHE A 1 159 ? 56.065 12.046 -92.778 1.00 87.00 159 PHE A C 1
ATOM 1294 O O . PHE A 1 159 ? 57.116 12.179 -93.400 1.00 87.00 159 PHE A O 1
ATOM 1301 N N . GLY A 1 160 ? 55.659 10.851 -92.345 1.00 83.38 160 GLY A N 1
ATOM 1302 C CA . GLY A 1 160 ? 56.459 9.628 -92.473 1.00 83.38 160 GLY A CA 1
ATOM 1303 C C . GLY A 1 160 ? 56.444 9.022 -93.878 1.00 83.38 160 GLY A C 1
ATOM 1304 O O . GLY A 1 160 ? 57.501 8.722 -94.431 1.00 83.38 160 GLY A O 1
ATOM 1305 N N . LEU A 1 161 ? 55.263 8.868 -94.486 1.00 84.38 161 LEU A N 1
ATOM 1306 C CA . LEU A 1 161 ? 55.124 8.274 -95.821 1.00 84.38 161 LEU A CA 1
ATOM 1307 C C . LEU A 1 161 ? 55.862 9.072 -96.912 1.00 84.38 161 LEU A C 1
ATOM 1309 O O . LEU A 1 161 ? 56.624 8.447 -97.653 1.00 84.38 161 LEU A O 1
ATOM 1313 N N . PRO A 1 162 ? 55.743 10.415 -97.011 1.00 85.31 162 PRO A N 1
ATOM 1314 C CA . PRO A 1 162 ? 56.497 11.182 -98.005 1.00 85.31 162 PRO A CA 1
ATOM 1315 C C . PRO A 1 162 ? 58.013 11.059 -97.832 1.00 85.31 162 PRO A C 1
ATOM 1317 O O . PRO A 1 162 ? 58.740 10.999 -98.822 1.00 85.31 162 PRO A O 1
ATOM 1320 N N . PHE A 1 163 ? 58.497 10.968 -96.587 1.00 82.38 163 PHE A N 1
ATOM 1321 C CA . PHE A 1 163 ? 59.917 10.772 -96.298 1.00 82.38 163 PHE A CA 1
ATOM 1322 C C . PHE A 1 163 ? 60.418 9.402 -96.774 1.00 82.38 163 PHE A C 1
ATOM 1324 O O . PHE A 1 163 ? 61.440 9.326 -97.455 1.00 82.38 163 PHE A O 1
ATOM 1331 N N . VAL A 1 164 ? 59.683 8.323 -96.478 1.00 81.00 164 VAL A N 1
ATOM 1332 C CA . VAL A 1 164 ? 60.034 6.964 -96.931 1.00 81.00 164 VAL A CA 1
ATOM 1333 C C . VAL A 1 164 ? 59.973 6.863 -98.456 1.00 81.00 164 VAL A C 1
ATOM 1335 O O . VAL A 1 164 ? 60.896 6.322 -99.063 1.00 81.00 164 VAL A O 1
ATOM 1338 N N . ILE A 1 165 ? 58.944 7.436 -99.090 1.00 81.81 165 ILE A N 1
ATOM 1339 C CA . ILE A 1 165 ? 58.833 7.504 -100.556 1.00 81.81 165 ILE A CA 1
ATOM 1340 C C . ILE A 1 165 ? 60.031 8.259 -101.147 1.00 81.81 165 ILE A C 1
ATOM 1342 O O . ILE A 1 165 ? 60.667 7.761 -102.075 1.00 81.81 165 ILE A O 1
ATOM 1346 N N . GLY A 1 166 ? 60.388 9.416 -100.580 1.00 82.94 166 GLY A N 1
ATOM 1347 C CA . GLY A 1 166 ? 61.555 10.191 -101.004 1.00 82.94 166 GLY A CA 1
ATOM 1348 C C . GLY A 1 166 ? 62.874 9.421 -100.865 1.00 82.94 166 GLY A C 1
ATOM 1349 O O . GLY A 1 166 ? 63.720 9.483 -101.757 1.00 82.94 166 GLY A O 1
ATOM 1350 N N . LEU A 1 167 ? 63.046 8.645 -99.790 1.00 82.25 167 LEU A N 1
ATOM 1351 C CA . LEU A 1 167 ? 64.228 7.804 -99.580 1.00 82.25 167 LEU A CA 1
ATOM 1352 C C . LEU A 1 167 ? 64.309 6.659 -100.603 1.00 82.25 167 LEU A C 1
ATOM 1354 O O . LEU A 1 167 ? 65.370 6.425 -101.177 1.00 82.25 167 LEU A O 1
ATOM 1358 N N . VAL A 1 168 ? 63.193 5.968 -100.860 1.00 81.06 168 VAL A N 1
ATOM 1359 C CA . VAL A 1 168 ? 63.118 4.880 -101.852 1.00 81.06 168 VAL A CA 1
ATOM 1360 C C . VAL A 1 168 ? 63.402 5.408 -103.256 1.00 81.06 168 VAL A C 1
ATOM 1362 O O . VAL A 1 168 ? 64.187 4.798 -103.983 1.00 81.06 168 VAL A O 1
ATOM 1365 N N . MET A 1 169 ? 62.846 6.569 -103.618 1.00 85.88 169 MET A N 1
ATOM 1366 C CA . MET A 1 169 ? 63.163 7.234 -104.886 1.00 85.88 169 MET A CA 1
ATOM 1367 C C . MET A 1 169 ? 64.660 7.548 -105.006 1.00 85.88 169 MET A C 1
ATOM 1369 O O . MET A 1 169 ? 65.228 7.359 -106.075 1.00 85.88 169 MET A O 1
ATOM 1373 N N . LYS A 1 170 ? 65.322 7.959 -103.917 1.00 84.31 170 LYS A N 1
ATOM 1374 C CA . LYS A 1 170 ? 66.764 8.256 -103.906 1.00 84.31 170 LYS A CA 1
ATOM 1375 C C . LYS A 1 170 ? 67.658 7.007 -103.960 1.00 84.31 170 LYS A C 1
ATOM 1377 O O . LYS A 1 170 ? 68.795 7.107 -104.405 1.00 84.31 170 LYS A O 1
ATOM 1382 N N . LEU A 1 171 ? 67.172 5.856 -103.485 1.00 81.25 171 LEU A N 1
ATOM 1383 C CA . LEU A 1 171 ? 67.919 4.589 -103.458 1.00 81.25 171 LEU A CA 1
ATOM 1384 C C . LEU A 1 171 ? 67.758 3.754 -104.739 1.00 81.25 171 LEU A C 1
ATOM 1386 O O . LEU A 1 171 ? 68.691 3.046 -105.107 1.00 81.25 171 LEU A O 1
ATOM 1390 N N . PHE A 1 172 ? 66.599 3.816 -105.404 1.00 78.12 172 PHE A N 1
ATOM 1391 C CA . PHE A 1 172 ? 66.276 2.968 -106.565 1.00 78.12 172 PHE A CA 1
ATOM 1392 C C . PHE A 1 172 ? 65.950 3.740 -107.856 1.00 78.12 172 PHE A C 1
ATOM 1394 O O . PHE A 1 172 ? 65.797 3.119 -108.909 1.00 78.12 172 PHE A O 1
ATOM 1401 N N . GLY A 1 173 ? 65.841 5.069 -107.808 1.00 70.19 173 GLY A N 1
ATOM 1402 C CA . GLY A 1 173 ? 65.728 5.913 -108.998 1.00 70.19 173 GLY A CA 1
ATOM 1403 C C . GLY A 1 173 ? 67.104 6.226 -109.590 1.00 70.19 173 GLY A C 1
ATOM 1404 O O . GLY A 1 173 ? 68.017 6.592 -108.855 1.00 70.19 173 GLY A O 1
ATOM 1405 N N . LYS A 1 174 ? 67.248 6.060 -110.911 1.00 54.38 174 LYS A N 1
ATOM 1406 C CA . LYS A 1 174 ? 68.361 6.621 -111.696 1.00 54.38 174 LYS A CA 1
ATOM 1407 C C . LYS A 1 174 ? 68.331 8.145 -111.683 1.00 54.38 174 LYS A C 1
ATOM 1409 O O . LYS A 1 174 ? 67.208 8.690 -111.772 1.00 54.38 174 LYS A O 1
#